Protein AF-A0A1F7JIS4-F1 (afdb_monomer_lite)

Structure (mmCIF, N/CA/C/O backbone):
data_AF-A0A1F7JIS4-F1
#
_entry.id   AF-A0A1F7JIS4-F1
#
loop_
_atom_site.group_PDB
_atom_site.id
_atom_site.type_symbol
_atom_site.label_atom_id
_atom_site.label_alt_id
_atom_site.label_comp_id
_atom_site.label_asym_id
_atom_site.label_entity_id
_atom_site.label_seq_id
_atom_site.pdbx_PDB_ins_code
_atom_site.Cartn_x
_atom_site.Cartn_y
_atom_site.Cartn_z
_atom_site.occupancy
_atom_site.B_iso_or_equiv
_atom_site.auth_seq_id
_atom_site.auth_comp_id
_atom_site.auth_asym_id
_atom_site.auth_atom_id
_atom_site.pdbx_PDB_model_num
ATOM 1 N N . MET A 1 1 ? -22.274 -1.724 22.042 1.00 68.88 1 MET A N 1
ATOM 2 C CA . MET A 1 1 ? -21.006 -2.374 22.466 1.00 68.88 1 MET A CA 1
ATOM 3 C C . MET A 1 1 ? -20.467 -3.324 21.396 1.00 68.88 1 MET A C 1
ATOM 5 O O . MET A 1 1 ? -19.313 -3.177 21.017 1.00 68.88 1 MET A O 1
ATOM 9 N N . LEU A 1 2 ? -21.298 -4.232 20.858 1.00 80.56 2 LEU A N 1
ATOM 10 C CA . LEU A 1 2 ? -20.911 -5.176 19.796 1.00 80.56 2 LEU A CA 1
ATOM 11 C C . LEU A 1 2 ? -20.424 -4.477 18.511 1.00 80.56 2 LEU A C 1
ATOM 13 O O . LEU A 1 2 ? -19.355 -4.798 18.014 1.00 80.56 2 LEU A O 1
ATOM 17 N N . GLN A 1 3 ? -21.144 -3.447 18.047 1.00 85.31 3 GLN A N 1
ATOM 18 C CA . GLN A 1 3 ? -20.773 -2.669 16.854 1.00 85.31 3 GLN A CA 1
ATOM 19 C C . GLN A 1 3 ? -19.375 -2.039 16.955 1.00 85.31 3 GLN A C 1
ATOM 21 O O . GLN A 1 3 ? -18.589 -2.154 16.024 1.00 85.31 3 GLN A O 1
ATOM 26 N N . LYS A 1 4 ? -19.023 -1.443 18.105 1.00 91.12 4 LYS A N 1
ATOM 27 C CA . LYS A 1 4 ? -17.682 -0.869 18.323 1.00 91.12 4 LYS A CA 1
ATOM 28 C C . LYS A 1 4 ? -16.586 -1.938 18.233 1.00 91.12 4 LYS A C 1
ATOM 30 O O . LYS A 1 4 ? -15.546 -1.691 17.641 1.00 91.12 4 LYS A O 1
ATOM 35 N N . ARG A 1 5 ? -16.845 -3.133 18.777 1.00 89.19 5 ARG A N 1
ATOM 36 C CA . ARG A 1 5 ? -15.917 -4.276 18.716 1.00 89.19 5 ARG A CA 1
ATOM 37 C C . ARG A 1 5 ? -15.784 -4.840 17.300 1.00 89.19 5 ARG A C 1
ATOM 39 O O . ARG A 1 5 ? -14.693 -5.238 16.921 1.00 89.19 5 ARG A O 1
ATOM 46 N N . MET A 1 6 ? -16.868 -4.861 16.524 1.00 95.50 6 MET A N 1
ATOM 47 C CA . MET A 1 6 ? -16.830 -5.290 15.122 1.00 95.50 6 MET A CA 1
ATOM 48 C C . MET A 1 6 ? -16.046 -4.308 14.254 1.00 95.50 6 MET A C 1
ATOM 50 O O . MET A 1 6 ? -15.206 -4.742 13.478 1.00 95.50 6 MET A O 1
ATOM 54 N N . ILE A 1 7 ? -16.279 -3.001 14.416 1.00 93.50 7 ILE A N 1
ATOM 55 C CA . ILE A 1 7 ? -15.525 -1.962 13.701 1.00 93.50 7 ILE A CA 1
ATOM 56 C C . ILE A 1 7 ? -14.031 -2.085 14.022 1.00 93.50 7 ILE A C 1
ATOM 58 O O . ILE A 1 7 ? -13.216 -2.138 13.107 1.00 93.50 7 ILE A O 1
ATOM 62 N N . ASP A 1 8 ? -13.675 -2.215 15.303 1.00 92.81 8 ASP A N 1
ATOM 63 C CA . ASP A 1 8 ? -12.288 -2.430 15.736 1.00 92.81 8 ASP A CA 1
ATOM 64 C C . ASP A 1 8 ? -11.667 -3.695 15.117 1.00 92.81 8 ASP A C 1
ATOM 66 O O . ASP A 1 8 ? -10.551 -3.650 14.602 1.00 92.81 8 ASP A O 1
ATOM 70 N N . ALA A 1 9 ? -12.402 -4.811 15.099 1.00 94.56 9 ALA A N 1
ATOM 71 C CA . ALA A 1 9 ? -11.942 -6.044 14.469 1.00 94.56 9 ALA A CA 1
ATOM 72 C C . ALA A 1 9 ? -11.701 -5.865 12.962 1.00 94.56 9 ALA A C 1
ATOM 74 O O . ALA A 1 9 ? -10.651 -6.265 12.472 1.00 94.56 9 ALA A O 1
ATOM 75 N N . VAL A 1 10 ? -12.622 -5.211 12.245 1.00 95.31 10 VAL A N 1
ATOM 76 C CA . VAL A 1 10 ? -12.476 -4.926 10.808 1.00 95.31 10 VAL A CA 1
ATOM 77 C C . VAL A 1 10 ? -11.239 -4.070 10.546 1.00 95.31 10 VAL A C 1
ATOM 79 O O . VAL A 1 10 ? -10.425 -4.438 9.702 1.00 95.31 10 VAL A O 1
ATOM 82 N N . PHE A 1 11 ? -11.037 -2.985 11.299 1.00 93.75 11 PHE A N 1
ATOM 83 C CA . PHE A 1 11 ? -9.848 -2.139 11.152 1.00 93.75 11 PHE A CA 1
ATOM 84 C C . PHE A 1 11 ? -8.553 -2.917 11.395 1.00 93.75 11 PHE A C 1
ATOM 86 O O . PHE A 1 11 ? -7.614 -2.817 10.606 1.00 93.75 11 PHE A O 1
ATOM 93 N N . LYS A 1 12 ? -8.500 -3.738 12.448 1.00 92.62 12 LYS A N 1
ATOM 94 C CA . LYS A 1 12 ? -7.333 -4.586 12.734 1.00 92.62 12 LYS A CA 1
ATOM 95 C C . LYS A 1 12 ? -7.076 -5.593 11.619 1.00 92.62 12 LYS A C 1
ATOM 97 O O . LYS A 1 12 ? -5.931 -5.757 11.206 1.00 92.62 12 LYS A O 1
ATOM 102 N N . THR A 1 13 ? -8.123 -6.226 11.096 1.00 96.25 13 THR A N 1
ATOM 103 C CA . THR A 1 13 ? -8.013 -7.143 9.957 1.00 96.25 13 THR A CA 1
ATOM 104 C C . THR A 1 13 ? -7.495 -6.428 8.711 1.00 96.25 13 THR A C 1
ATOM 106 O O . THR A 1 13 ? -6.604 -6.959 8.053 1.00 96.25 13 THR A O 1
ATOM 109 N N . MET A 1 14 ? -7.981 -5.219 8.414 1.00 94.56 14 MET A N 1
ATOM 110 C CA . MET A 1 14 ? -7.490 -4.413 7.290 1.00 94.56 14 MET A CA 1
ATOM 111 C C . MET A 1 14 ? -6.000 -4.092 7.434 1.00 94.56 14 MET A C 1
ATOM 113 O O . MET A 1 14 ? -5.251 -4.268 6.477 1.00 94.56 14 MET A O 1
ATOM 117 N N . ILE A 1 15 ? -5.551 -3.684 8.626 1.00 93.38 15 ILE A N 1
ATOM 118 C CA . ILE A 1 15 ? -4.136 -3.378 8.885 1.00 93.38 15 ILE A CA 1
ATOM 119 C C . ILE A 1 15 ? -3.267 -4.627 8.700 1.00 93.38 15 ILE A C 1
ATOM 121 O O . ILE A 1 15 ? -2.281 -4.573 7.971 1.00 93.38 15 ILE A O 1
ATOM 125 N N . ILE A 1 16 ? -3.648 -5.761 9.300 1.00 96.56 16 ILE A N 1
ATOM 126 C CA . ILE A 1 16 ? -2.898 -7.023 9.174 1.00 96.56 16 ILE A CA 1
ATOM 127 C C . ILE A 1 16 ? -2.826 -7.463 7.708 1.00 96.56 16 ILE A C 1
ATOM 129 O O . ILE A 1 16 ? -1.755 -7.825 7.222 1.00 96.56 16 ILE A O 1
ATOM 133 N N . SER A 1 17 ? -3.951 -7.405 6.992 1.00 95.00 17 SER A N 1
ATOM 134 C CA . SER A 1 17 ? -4.016 -7.758 5.574 1.00 95.00 17 SER A CA 1
ATOM 135 C C . SER A 1 17 ? -3.114 -6.860 4.726 1.00 95.00 17 SER A C 1
ATOM 137 O O . SER A 1 17 ? -2.321 -7.380 3.941 1.00 95.00 17 SER A O 1
ATOM 139 N N . ALA A 1 18 ? -3.161 -5.541 4.935 1.00 92.00 18 ALA A N 1
ATOM 140 C CA . ALA A 1 18 ? -2.303 -4.591 4.237 1.00 92.00 18 ALA A CA 1
ATOM 141 C C . ALA A 1 18 ? -0.816 -4.847 4.530 1.00 92.00 18 ALA A C 1
ATOM 143 O O . ALA A 1 18 ? -0.009 -4.882 3.606 1.00 92.00 18 ALA A O 1
ATOM 144 N N . SER A 1 19 ? -0.442 -5.103 5.789 1.00 93.88 19 SER A N 1
ATOM 145 C CA . SER A 1 19 ? 0.944 -5.426 6.153 1.00 93.88 19 SER A CA 1
ATOM 146 C C . SER A 1 19 ? 1.446 -6.699 5.469 1.00 93.88 19 SER A C 1
ATOM 148 O O . SER A 1 19 ? 2.534 -6.692 4.896 1.00 93.88 19 SER A O 1
ATOM 150 N N . ILE A 1 20 ? 0.656 -7.777 5.483 1.00 96.88 20 ILE A N 1
ATOM 151 C CA . ILE A 1 20 ? 1.006 -9.032 4.797 1.00 96.88 20 ILE A CA 1
ATOM 152 C C . ILE A 1 20 ? 1.151 -8.793 3.293 1.00 96.88 20 ILE A C 1
ATOM 154 O O . ILE A 1 20 ? 2.111 -9.266 2.688 1.00 96.88 20 ILE A O 1
ATOM 158 N N . HIS A 1 21 ? 0.234 -8.034 2.694 1.00 94.25 21 HIS A N 1
ATOM 159 C CA . HIS A 1 21 ? 0.285 -7.714 1.273 1.00 94.25 21 HIS A CA 1
ATOM 160 C C . HIS A 1 21 ? 1.573 -6.965 0.901 1.00 94.25 21 HIS A C 1
ATOM 162 O O . HIS A 1 21 ? 2.262 -7.379 -0.027 1.00 94.25 21 HIS A O 1
ATOM 168 N N . ILE A 1 22 ? 1.974 -5.947 1.674 1.00 92.44 22 ILE A N 1
ATOM 169 C CA . ILE A 1 22 ? 3.249 -5.238 1.461 1.00 92.44 22 ILE A CA 1
ATOM 170 C C . ILE A 1 22 ? 4.454 -6.185 1.553 1.00 92.44 22 ILE A C 1
ATOM 172 O O . ILE A 1 22 ? 5.366 -6.090 0.733 1.00 92.44 22 ILE A O 1
ATOM 176 N N . VAL A 1 23 ? 4.461 -7.134 2.497 1.00 95.44 23 VAL A N 1
ATOM 177 C CA . VAL A 1 23 ? 5.532 -8.143 2.590 1.00 95.44 23 VAL A CA 1
ATOM 178 C C . VAL A 1 23 ? 5.571 -9.025 1.340 1.00 95.44 23 VAL A C 1
ATOM 180 O O . VAL A 1 23 ? 6.649 -9.266 0.798 1.00 95.44 23 VAL A O 1
AT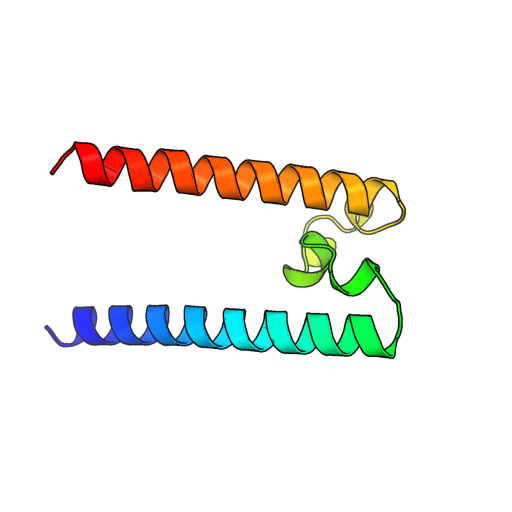OM 183 N N . ILE A 1 24 ? 4.415 -9.475 0.846 1.00 95.69 24 ILE A N 1
ATOM 184 C CA . ILE A 1 24 ? 4.322 -10.274 -0.385 1.00 95.69 24 ILE A CA 1
ATOM 185 C C . ILE A 1 24 ? 4.864 -9.486 -1.582 1.00 95.69 24 ILE A C 1
ATOM 187 O O . ILE A 1 24 ? 5.673 -10.021 -2.342 1.00 95.69 24 ILE A O 1
ATOM 191 N N . LEU A 1 25 ? 4.472 -8.219 -1.734 1.00 93.00 25 LEU A N 1
ATOM 192 C CA . LEU A 1 25 ? 4.956 -7.352 -2.811 1.00 93.00 25 LEU A CA 1
ATOM 193 C C . LEU A 1 25 ? 6.470 -7.141 -2.731 1.00 93.00 25 LEU A C 1
ATOM 195 O O . LEU A 1 25 ? 7.147 -7.199 -3.755 1.00 93.00 25 LEU A O 1
ATOM 199 N N . LEU A 1 26 ? 7.019 -6.968 -1.525 1.00 92.81 26 LEU A N 1
ATOM 200 C CA . LEU A 1 26 ? 8.460 -6.841 -1.318 1.00 92.81 26 LEU A CA 1
ATOM 201 C C . LEU A 1 26 ? 9.205 -8.123 -1.716 1.00 92.81 26 LEU A C 1
ATOM 203 O O . LEU A 1 26 ? 10.212 -8.056 -2.418 1.00 92.81 26 LEU A O 1
ATOM 207 N N . LEU A 1 27 ? 8.705 -9.296 -1.319 1.00 95.44 27 LEU A N 1
ATOM 208 C CA . LEU A 1 27 ? 9.284 -10.583 -1.721 1.00 95.44 27 LEU A CA 1
ATOM 209 C C . LEU A 1 27 ? 9.204 -10.789 -3.240 1.00 95.44 27 LEU A C 1
ATOM 211 O O . LEU A 1 27 ? 10.167 -11.247 -3.859 1.00 95.44 27 LEU A O 1
ATOM 215 N N . HIS A 1 28 ? 8.083 -10.413 -3.855 1.00 94.19 28 HIS A N 1
ATOM 216 C CA . HIS A 1 28 ? 7.902 -10.484 -5.302 1.00 94.19 28 HIS A CA 1
ATOM 217 C C . HIS A 1 28 ? 8.862 -9.539 -6.039 1.00 94.19 28 HIS A C 1
ATOM 219 O O . HIS A 1 28 ? 9.513 -9.950 -7.002 1.00 94.19 28 HIS A O 1
ATOM 225 N N . PHE A 1 29 ? 9.034 -8.314 -5.537 1.00 92.50 29 PHE A N 1
ATOM 226 C CA . PHE A 1 29 ? 10.033 -7.364 -6.020 1.00 92.50 29 PHE A CA 1
ATOM 227 C C . PHE A 1 29 ? 11.449 -7.947 -5.950 1.00 92.50 29 PHE A C 1
ATOM 229 O O . PHE A 1 29 ? 12.173 -7.908 -6.942 1.00 92.50 29 PHE A O 1
ATOM 236 N N . LEU A 1 30 ? 11.840 -8.551 -4.824 1.00 94.31 30 LEU A N 1
ATOM 237 C CA . LEU A 1 30 ? 13.163 -9.171 -4.678 1.00 94.31 30 LEU A CA 1
ATOM 238 C C . LEU A 1 30 ? 13.375 -10.335 -5.657 1.00 94.31 30 LEU A C 1
ATOM 240 O O . LEU A 1 30 ? 14.487 -10.530 -6.148 1.00 94.31 30 LEU A O 1
ATOM 244 N N . SER A 1 31 ? 12.316 -11.085 -5.972 1.00 95.94 31 SER A N 1
ATOM 245 C CA . SER A 1 31 ? 12.368 -12.204 -6.917 1.00 95.94 31 SER A CA 1
ATOM 246 C C . SER A 1 31 ? 12.451 -11.750 -8.379 1.00 95.94 31 SER A C 1
ATOM 248 O O . SER A 1 31 ? 13.252 -12.283 -9.146 1.00 95.94 31 SER A O 1
ATOM 250 N N . LYS A 1 32 ? 11.632 -10.772 -8.779 1.00 93.25 32 LYS A N 1
ATOM 251 C CA . LYS A 1 32 ? 11.470 -10.358 -10.185 1.00 93.25 32 LYS A CA 1
ATOM 252 C C . LYS A 1 32 ? 12.275 -9.119 -10.569 1.00 93.25 32 LYS A C 1
ATOM 254 O O . LYS A 1 32 ? 12.405 -8.841 -11.756 1.00 93.25 32 LYS A O 1
ATOM 259 N N . ARG A 1 33 ? 12.826 -8.397 -9.586 1.00 89.25 33 ARG A N 1
ATOM 260 C CA . ARG A 1 33 ? 13.505 -7.094 -9.735 1.00 89.25 33 ARG A CA 1
ATOM 261 C C . ARG A 1 33 ? 12.670 -6.045 -10.468 1.00 89.25 33 ARG A C 1
ATOM 263 O O . ARG A 1 33 ? 13.211 -5.115 -11.059 1.00 89.25 33 ARG A O 1
ATOM 270 N N . ASP A 1 34 ? 11.356 -6.194 -10.416 1.00 86.12 34 ASP A N 1
ATOM 271 C CA . ASP A 1 34 ? 10.427 -5.297 -11.075 1.00 86.12 34 ASP A CA 1
ATOM 272 C C . ASP A 1 34 ? 9.919 -4.259 -10.065 1.00 86.12 34 ASP A C 1
ATOM 274 O O . ASP A 1 34 ? 9.095 -4.530 -9.193 1.00 86.12 34 ASP A O 1
ATOM 278 N N . VAL A 1 35 ? 10.483 -3.055 -10.165 1.00 84.88 35 VAL A N 1
ATOM 279 C CA . VAL A 1 35 ? 10.176 -1.911 -9.294 1.00 84.88 35 VAL A CA 1
ATOM 280 C C . VAL A 1 35 ? 8.738 -1.410 -9.451 1.00 84.88 35 VAL A C 1
ATOM 282 O O . VAL A 1 35 ? 8.247 -0.713 -8.564 1.00 84.88 35 VAL A O 1
ATOM 285 N N . SER A 1 36 ? 8.049 -1.757 -10.546 1.00 84.44 36 SER A N 1
ATOM 286 C CA . SER A 1 36 ? 6.679 -1.299 -10.802 1.00 84.44 36 SER A CA 1
ATOM 287 C C . SER A 1 36 ? 5.678 -1.853 -9.785 1.00 84.44 36 SER A C 1
ATOM 289 O O . SER A 1 36 ? 4.691 -1.194 -9.477 1.00 84.44 36 SER A O 1
ATOM 291 N N . ILE A 1 37 ? 5.968 -3.008 -9.184 1.00 86.12 37 ILE A N 1
ATOM 292 C CA . ILE A 1 37 ? 5.133 -3.640 -8.150 1.00 86.12 37 ILE A CA 1
ATOM 293 C C . ILE A 1 37 ? 5.115 -2.831 -6.844 1.00 86.12 37 ILE A C 1
ATOM 295 O O . ILE A 1 37 ? 4.161 -2.919 -6.077 1.00 86.12 37 ILE A O 1
ATOM 299 N N . LEU A 1 38 ? 6.151 -2.025 -6.584 1.00 87.12 38 LEU A N 1
ATOM 300 C CA . LEU A 1 38 ? 6.225 -1.153 -5.405 1.00 87.12 38 LEU A CA 1
ATOM 301 C C . LEU A 1 38 ? 5.616 0.234 -5.646 1.00 87.12 38 LEU A C 1
ATOM 303 O O . LEU A 1 38 ? 5.608 1.070 -4.742 1.00 87.12 38 LEU A O 1
ATOM 307 N N . ASN A 1 39 ? 5.118 0.499 -6.854 1.00 87.62 39 ASN A N 1
ATOM 308 C CA . ASN A 1 39 ? 4.427 1.741 -7.152 1.00 87.62 39 ASN A CA 1
ATOM 309 C C . ASN A 1 39 ? 3.085 1.776 -6.403 1.00 87.62 39 ASN A C 1
ATOM 311 O O . ASN A 1 39 ? 2.217 0.933 -6.615 1.00 87.62 39 ASN A O 1
ATOM 315 N N . VAL A 1 40 ? 2.898 2.790 -5.559 1.00 86.56 40 VAL A N 1
ATOM 316 C CA . VAL A 1 40 ? 1.694 2.958 -4.729 1.00 86.56 40 VAL A CA 1
ATOM 317 C C . VAL A 1 40 ? 0.410 3.076 -5.555 1.00 86.56 40 VAL A C 1
ATOM 319 O O . VAL A 1 40 ? -0.638 2.616 -5.112 1.00 86.56 40 VAL A O 1
ATOM 322 N N . PHE A 1 41 ? 0.469 3.641 -6.761 1.00 87.44 41 PHE A N 1
ATOM 323 C CA . PHE A 1 41 ? -0.693 3.729 -7.648 1.00 87.44 41 PHE A CA 1
ATOM 324 C C . PHE A 1 41 ? -1.119 2.358 -8.162 1.00 87.44 41 PHE A C 1
ATOM 326 O O . PHE A 1 41 ? -2.315 2.088 -8.204 1.00 87.44 41 PHE A O 1
ATOM 333 N N . ASN A 1 42 ? -0.154 1.478 -8.439 1.00 85.38 42 ASN A N 1
ATOM 334 C CA . ASN A 1 42 ? -0.427 0.094 -8.818 1.00 85.38 42 ASN A CA 1
ATOM 335 C C . ASN A 1 42 ? -0.972 -0.702 -7.623 1.00 85.38 42 ASN A C 1
ATOM 337 O O . ASN A 1 42 ? -1.901 -1.479 -7.774 1.00 85.38 42 ASN A O 1
ATOM 341 N N . ILE A 1 43 ? -0.443 -0.476 -6.413 1.00 88.69 43 ILE A N 1
ATOM 342 C CA . IL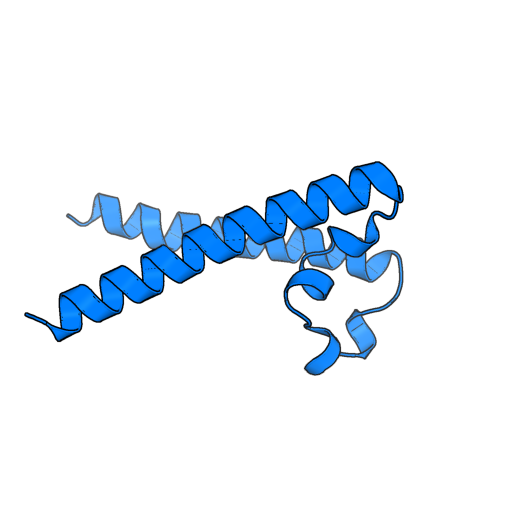E A 1 43 ? -0.925 -1.143 -5.187 1.00 88.69 43 ILE A CA 1
ATOM 343 C C . ILE A 1 43 ? -2.384 -0.777 -4.880 1.00 88.69 43 ILE A C 1
ATOM 345 O O . ILE A 1 43 ? -3.132 -1.594 -4.349 1.00 88.69 43 ILE A O 1
ATOM 349 N N . TYR A 1 44 ? -2.788 0.455 -5.188 1.00 86.94 44 TYR A N 1
ATOM 350 C CA . TYR A 1 44 ? -4.156 0.934 -4.995 1.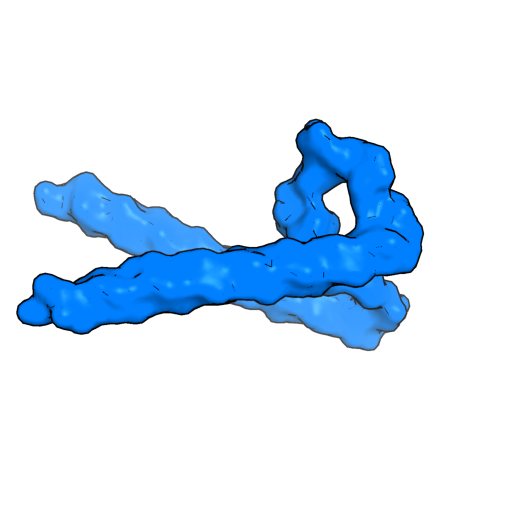00 86.94 44 TYR A CA 1
ATOM 351 C C . TYR A 1 44 ? -5.048 0.784 -6.232 1.00 86.94 44 TYR A C 1
ATOM 353 O O . TYR A 1 44 ? -6.173 1.284 -6.203 1.00 86.94 44 TYR A O 1
ATOM 361 N N . ASP A 1 45 ? -4.566 0.128 -7.294 1.00 86.56 45 ASP A N 1
ATOM 362 C CA . ASP A 1 45 ? -5.264 -0.016 -8.577 1.00 86.56 45 ASP A CA 1
ATOM 363 C C . ASP A 1 45 ? -5.862 1.316 -9.077 1.00 86.56 45 ASP A C 1
ATOM 365 O O . ASP A 1 45 ? -6.987 1.380 -9.583 1.00 86.56 45 ASP A O 1
ATOM 369 N N . LEU A 1 46 ? -5.120 2.425 -8.935 1.00 82.94 46 LEU A N 1
ATOM 370 C CA . LEU A 1 46 ? -5.600 3.747 -9.360 1.00 82.94 46 LEU A CA 1
ATOM 371 C C . LEU A 1 46 ? -5.810 3.839 -10.871 1.00 82.94 46 LEU A C 1
ATOM 373 O O . LEU A 1 46 ? -6.528 4.728 -11.324 1.00 82.94 46 LEU A O 1
ATOM 377 N N . ASP A 1 47 ? -5.268 2.894 -11.630 1.00 80.31 47 ASP A N 1
ATOM 378 C CA . ASP A 1 47 ? -5.507 2.708 -13.059 1.00 80.31 47 ASP A CA 1
ATOM 379 C C . ASP A 1 47 ? -7.001 2.537 -13.377 1.00 80.31 47 ASP A C 1
ATOM 381 O O . ASP A 1 47 ? -7.452 2.949 -14.447 1.00 80.31 47 ASP A O 1
ATOM 385 N N . LEU A 1 48 ? -7.793 2.010 -12.431 1.00 81.50 48 LEU A N 1
ATOM 386 C CA . LEU A 1 48 ? -9.254 1.909 -12.547 1.00 81.50 48 LEU A CA 1
ATOM 387 C C . LEU A 1 48 ? -9.939 3.280 -12.636 1.00 81.50 48 LEU A C 1
ATOM 389 O O . LEU A 1 48 ? -11.018 3.393 -13.216 1.00 81.50 48 LEU A O 1
ATOM 393 N N . PHE A 1 49 ? -9.327 4.317 -12.065 1.00 83.81 49 PHE A N 1
ATOM 394 C CA . PHE A 1 49 ? -9.877 5.673 -12.013 1.00 83.81 49 PHE A CA 1
ATOM 395 C C . PHE A 1 49 ? -9.117 6.647 -12.921 1.00 83.81 49 PHE A C 1
ATOM 397 O O . PHE A 1 49 ? -9.713 7.565 -13.483 1.00 83.81 49 PHE A O 1
ATOM 404 N N . PHE A 1 50 ? -7.809 6.442 -13.087 1.00 81.25 50 PHE A N 1
ATOM 405 C CA . PHE A 1 50 ? -6.893 7.329 -13.798 1.00 81.25 50 PHE A CA 1
ATOM 406 C C . PHE A 1 50 ? -5.951 6.535 -14.723 1.00 81.25 50 PHE A C 1
ATOM 408 O O . PHE A 1 50 ? -4.732 6.545 -14.525 1.00 81.25 50 PHE A O 1
ATOM 415 N N . PRO A 1 51 ? -6.479 5.889 -15.781 1.00 74.75 51 PRO A N 1
ATOM 416 C CA . PRO A 1 51 ? -5.709 4.994 -16.655 1.00 74.75 51 PRO A CA 1
ATOM 417 C C . PRO A 1 51 ? -4.534 5.686 -17.365 1.00 74.75 51 PRO A C 1
ATOM 419 O O . PRO A 1 51 ? -3.569 5.045 -17.767 1.00 74.75 51 PRO A O 1
ATOM 422 N N . THR A 1 52 ? -4.583 7.011 -17.509 1.00 72.44 52 THR A N 1
ATOM 423 C CA . THR A 1 52 ? -3.534 7.812 -18.154 1.00 72.44 52 THR A CA 1
ATOM 424 C C . THR A 1 52 ? -2.315 8.057 -17.260 1.00 72.44 52 THR A C 1
ATOM 426 O O . THR A 1 52 ? -1.240 8.352 -17.775 1.00 72.44 52 THR A O 1
ATOM 429 N N . ILE A 1 53 ? -2.466 7.955 -15.933 1.00 67.25 53 ILE A N 1
ATOM 430 C CA . ILE A 1 53 ? -1.389 8.203 -14.953 1.00 67.25 53 ILE A CA 1
ATOM 431 C C . ILE A 1 53 ? -0.562 6.922 -14.714 1.00 67.25 53 ILE A C 1
ATOM 433 O O 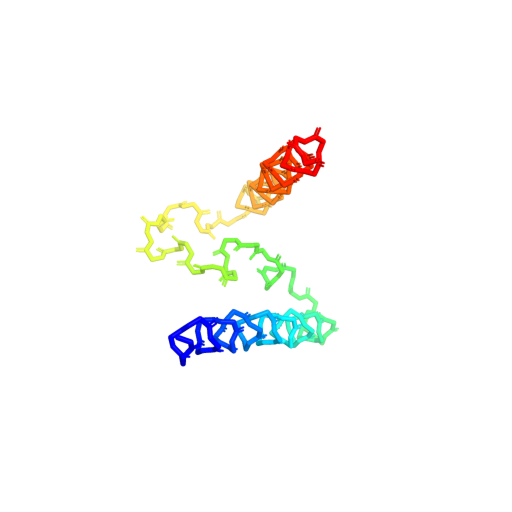. ILE A 1 53 ? 0.559 6.986 -14.218 1.00 67.25 53 ILE A O 1
ATOM 437 N N . ALA A 1 54 ? -1.076 5.772 -15.156 1.00 60.78 54 ALA A N 1
ATOM 438 C CA . ALA A 1 54 ? -0.552 4.427 -14.927 1.00 60.78 54 ALA A CA 1
ATOM 439 C C . ALA A 1 54 ? 0.803 4.106 -15.588 1.00 60.78 54 ALA A C 1
ATOM 441 O O . ALA A 1 54 ? 1.459 3.129 -15.225 1.00 60.78 54 ALA A O 1
ATOM 442 N N . VAL A 1 55 ? 1.260 4.884 -16.576 1.00 66.62 55 VAL A N 1
ATOM 443 C CA . VAL A 1 55 ? 2.306 4.405 -17.500 1.00 66.62 55 VAL A CA 1
ATOM 444 C C . VAL A 1 55 ? 3.609 5.207 -17.403 1.00 66.62 55 VAL A C 1
ATOM 446 O O . VAL A 1 55 ? 3.634 6.428 -17.541 1.00 66.62 55 VAL A O 1
ATOM 449 N N . GLY A 1 56 ? 4.730 4.495 -17.234 1.00 71.94 56 GLY A N 1
ATOM 450 C CA . GLY A 1 56 ? 6.090 5.021 -17.412 1.00 71.94 56 GLY A CA 1
ATOM 451 C C . GLY A 1 56 ? 6.779 5.573 -16.155 1.00 71.94 56 GLY A C 1
ATOM 452 O O . GLY A 1 56 ? 6.292 5.468 -15.035 1.00 71.94 56 GLY A O 1
ATOM 453 N N . VAL A 1 57 ? 7.961 6.173 -16.342 1.00 73.44 57 VAL A N 1
ATOM 454 C CA . VAL A 1 57 ? 8.818 6.698 -15.252 1.00 73.44 57 VAL A CA 1
ATOM 455 C C . VAL A 1 57 ? 8.153 7.850 -14.486 1.00 73.44 57 VAL A C 1
ATOM 457 O O . VAL A 1 57 ? 8.373 8.013 -13.287 1.00 73.44 57 VAL A O 1
ATOM 460 N N . GLN A 1 58 ? 7.300 8.626 -15.160 1.00 74.94 58 GLN A N 1
ATOM 461 C CA . GLN A 1 58 ? 6.535 9.712 -14.542 1.00 74.94 58 GLN A CA 1
ATOM 462 C C . GLN A 1 58 ? 5.564 9.188 -13.475 1.00 74.94 58 GLN A C 1
ATOM 464 O O . GLN A 1 58 ? 5.474 9.789 -12.405 1.00 74.94 58 GLN A O 1
ATOM 469 N N . ASN A 1 59 ? 4.921 8.037 -13.721 1.00 81.50 59 ASN A N 1
ATOM 470 C CA . ASN A 1 59 ? 4.062 7.360 -12.746 1.00 81.50 59 ASN A CA 1
ATOM 471 C C . ASN A 1 59 ? 4.837 7.082 -11.447 1.00 81.50 59 ASN A C 1
ATOM 473 O O . ASN A 1 59 ? 4.393 7.426 -10.356 1.00 81.50 59 ASN A O 1
ATOM 477 N N . PHE A 1 60 ? 6.054 6.544 -11.561 1.00 80.56 60 PHE A N 1
ATOM 478 C CA . PHE A 1 60 ? 6.861 6.210 -10.390 1.00 80.56 60 PHE A CA 1
ATOM 479 C C . PHE A 1 60 ? 7.161 7.436 -9.512 1.00 80.56 60 PHE A C 1
ATOM 481 O O . PHE A 1 60 ? 6.967 7.388 -8.298 1.00 80.56 60 PHE A O 1
ATOM 488 N N . ILE A 1 61 ? 7.555 8.560 -10.120 1.00 84.25 61 ILE A N 1
ATOM 489 C CA . ILE A 1 61 ? 7.826 9.811 -9.392 1.00 84.25 61 ILE A CA 1
ATOM 490 C C . ILE A 1 61 ? 6.552 10.335 -8.716 1.00 84.25 61 ILE A C 1
ATOM 492 O O . ILE A 1 61 ? 6.582 10.688 -7.536 1.00 84.25 61 ILE A O 1
ATOM 496 N N . LEU A 1 62 ? 5.426 10.352 -9.434 1.00 85.62 62 LEU A N 1
ATOM 497 C CA . LEU A 1 62 ? 4.141 10.793 -8.886 1.00 85.62 62 LEU A CA 1
ATOM 498 C C . LEU A 1 62 ? 3.669 9.899 -7.734 1.00 85.62 62 LEU A C 1
ATOM 500 O O . LEU A 1 62 ? 3.150 10.418 -6.747 1.00 85.62 62 LEU A O 1
ATOM 504 N N . SER A 1 63 ? 3.911 8.588 -7.812 1.00 87.12 63 SER A N 1
ATOM 505 C CA . SER A 1 63 ? 3.561 7.638 -6.751 1.00 87.12 63 SER A CA 1
ATOM 506 C C . SER A 1 63 ? 4.316 7.918 -5.449 1.00 87.12 63 SER A C 1
ATOM 508 O O . SER A 1 63 ? 3.726 7.887 -4.369 1.00 87.12 63 SER A O 1
ATOM 510 N N . ILE A 1 64 ? 5.601 8.283 -5.543 1.00 87.12 64 ILE A N 1
ATOM 511 C CA . ILE A 1 64 ? 6.421 8.666 -4.388 1.00 87.12 64 ILE A CA 1
ATOM 512 C C . ILE A 1 64 ? 5.918 9.985 -3.799 1.00 87.12 64 ILE A C 1
ATOM 514 O O . ILE A 1 64 ? 5.747 10.088 -2.585 1.00 87.12 64 ILE A O 1
ATOM 518 N N . ILE A 1 65 ? 5.651 10.986 -4.644 1.00 89.50 65 ILE A N 1
ATOM 519 C CA . ILE A 1 65 ? 5.109 12.277 -4.194 1.00 89.50 65 ILE A CA 1
ATOM 520 C C . ILE A 1 65 ? 3.778 12.063 -3.470 1.00 89.50 65 ILE A C 1
ATOM 522 O O . ILE A 1 65 ? 3.575 12.601 -2.383 1.00 89.50 65 ILE A O 1
ATOM 526 N N . PHE A 1 66 ? 2.890 11.242 -4.028 1.00 89.38 66 PHE A N 1
ATOM 527 C CA . PHE A 1 66 ? 1.617 10.910 -3.403 1.00 89.38 66 PHE A CA 1
ATOM 528 C C . PHE A 1 66 ? 1.795 10.205 -2.058 1.00 89.38 66 PHE A C 1
ATOM 530 O O . PHE A 1 66 ? 1.136 10.581 -1.092 1.00 89.38 66 PHE A O 1
ATOM 537 N N . LEU A 1 67 ? 2.712 9.238 -1.959 1.00 89.31 67 LEU A N 1
ATOM 538 C CA . LEU A 1 67 ? 3.014 8.563 -0.696 1.00 89.31 67 LEU A CA 1
ATOM 539 C C . LEU A 1 67 ? 3.498 9.550 0.374 1.00 89.31 67 LEU A C 1
ATOM 541 O O . LEU A 1 67 ? 3.056 9.479 1.520 1.00 89.31 67 LEU A O 1
ATOM 545 N N . ILE A 1 68 ? 4.365 10.497 0.002 1.00 91.75 68 ILE A N 1
ATOM 546 C CA . ILE A 1 68 ? 4.843 11.553 0.904 1.00 91.75 68 ILE A CA 1
ATOM 547 C C . ILE A 1 68 ? 3.677 12.437 1.354 1.00 91.75 68 ILE A C 1
ATOM 549 O O . ILE A 1 68 ? 3.534 12.697 2.547 1.00 91.75 68 ILE A O 1
ATOM 553 N N . LEU A 1 69 ? 2.819 12.875 0.430 1.00 92.19 69 LEU A N 1
ATOM 554 C CA . LEU A 1 69 ? 1.646 13.690 0.758 1.00 92.19 69 LEU A CA 1
ATOM 555 C C . LEU A 1 69 ? 0.668 12.945 1.670 1.00 92.19 69 LEU A C 1
ATOM 557 O O . LEU A 1 69 ? 0.143 13.537 2.615 1.00 92.19 69 LEU A O 1
ATOM 561 N N . LEU A 1 70 ? 0.449 11.653 1.425 1.00 88.75 70 LEU A N 1
ATOM 562 C CA . LEU A 1 70 ? -0.391 10.799 2.259 1.00 88.75 70 LEU A CA 1
ATOM 563 C C . LEU A 1 70 ? 0.198 10.669 3.667 1.00 88.75 70 LEU A C 1
ATOM 565 O O . LEU A 1 70 ? -0.512 10.884 4.648 1.00 88.75 70 LEU A O 1
ATOM 569 N N . TYR A 1 71 ? 1.501 10.395 3.772 1.00 90.44 71 TYR A N 1
ATOM 570 C CA . TYR A 1 71 ? 2.208 10.333 5.050 1.00 90.44 71 TYR A CA 1
ATOM 571 C C . TYR A 1 71 ? 2.108 11.653 5.820 1.00 90.44 71 TYR A C 1
ATOM 573 O O . TYR A 1 71 ? 1.731 11.645 6.989 1.00 90.44 71 TYR A O 1
ATOM 581 N N . LEU A 1 72 ? 2.378 12.790 5.172 1.00 92.69 72 LEU A N 1
ATOM 582 C CA . LEU A 1 72 ? 2.266 14.112 5.793 1.00 92.69 72 LEU A CA 1
ATOM 583 C C . LEU A 1 72 ? 0.832 14.414 6.235 1.00 92.69 72 LEU A C 1
ATOM 585 O O . LEU A 1 72 ? 0.631 14.960 7.316 1.00 92.69 72 LEU A O 1
ATOM 589 N N . SER A 1 73 ? -0.165 14.031 5.437 1.00 90.75 73 SER A N 1
ATOM 590 C CA . SER A 1 73 ? -1.579 14.216 5.780 1.00 90.75 73 SER A CA 1
ATOM 591 C C . SER A 1 73 ? -1.963 13.412 7.020 1.00 90.75 73 SER A C 1
ATOM 593 O O . SER A 1 73 ? -2.599 13.949 7.926 1.00 90.75 73 SER A O 1
ATOM 595 N N . ILE A 1 74 ? -1.528 12.150 7.098 1.00 89.38 74 ILE A N 1
ATOM 596 C CA . ILE A 1 74 ? -1.733 11.291 8.270 1.00 89.38 74 ILE A CA 1
ATOM 597 C C . ILE A 1 74 ? -0.997 11.871 9.479 1.00 89.38 74 ILE A C 1
ATOM 599 O O . ILE A 1 74 ? -1.606 12.031 10.533 1.00 89.38 74 ILE A O 1
ATOM 603 N N . LEU A 1 75 ? 0.278 12.236 9.332 1.00 89.69 75 LEU A N 1
ATOM 604 C CA . LEU A 1 75 ? 1.080 12.819 10.407 1.00 89.69 75 LEU A CA 1
ATOM 605 C C . LEU A 1 75 ? 0.405 14.076 10.964 1.00 89.69 75 LEU A C 1
ATOM 607 O O . LEU A 1 75 ? 0.135 14.159 12.154 1.00 89.69 75 LEU A O 1
ATOM 611 N N . ILE A 1 76 ? 0.045 15.032 10.108 1.00 91.19 76 ILE A N 1
ATOM 612 C CA . ILE A 1 76 ? -0.609 16.265 10.550 1.00 91.19 76 ILE A CA 1
ATOM 613 C C . ILE A 1 76 ? -1.949 15.953 11.216 1.00 91.19 76 ILE A C 1
ATOM 615 O O . ILE A 1 76 ? -2.224 16.512 12.270 1.00 91.19 76 ILE A O 1
ATOM 619 N N . PHE A 1 77 ? -2.782 15.080 10.646 1.00 86.81 77 PHE A N 1
ATOM 620 C CA . PHE A 1 77 ? -4.121 14.814 11.178 1.00 86.81 77 PHE A CA 1
ATOM 621 C C . PHE A 1 77 ? -4.093 14.066 12.517 1.00 86.81 77 PHE A C 1
ATOM 623 O O . PHE A 1 77 ? -4.788 14.453 13.458 1.00 86.81 77 PHE A O 1
ATOM 630 N N . PHE A 1 78 ? -3.270 13.023 12.627 1.00 81.56 78 PHE A N 1
ATOM 631 C CA . PHE A 1 78 ? -3.198 12.189 13.825 1.00 81.56 78 PHE A CA 1
ATOM 632 C C . PHE A 1 78 ? -2.327 12.808 14.922 1.00 81.56 78 PHE A C 1
ATOM 634 O O . PHE A 1 78 ? -2.701 12.730 16.090 1.00 81.56 78 PHE A O 1
ATOM 641 N N . THR A 1 79 ? -1.232 13.499 14.591 1.00 76.31 79 THR A N 1
ATOM 642 C CA . THR A 1 79 ? -0.404 14.174 15.605 1.00 76.31 79 THR A CA 1
ATOM 643 C C . THR A 1 79 ? -1.125 15.383 16.208 1.00 76.31 79 THR A C 1
ATOM 645 O O . THR A 1 79 ? -1.112 15.533 17.427 1.00 76.31 79 THR A O 1
ATOM 648 N N . LYS A 1 80 ? -1.887 16.171 15.425 1.00 60.50 80 LYS A N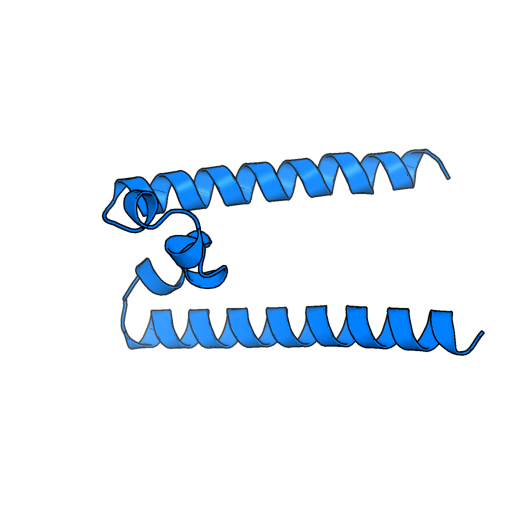 1
ATOM 649 C CA . LYS A 1 80 ? -2.749 17.235 15.998 1.00 60.50 80 LYS A CA 1
ATOM 650 C C . LYS A 1 80 ? -3.845 16.700 16.913 1.00 60.50 80 LYS A C 1
ATOM 652 O O . LYS A 1 80 ? -4.340 17.440 17.759 1.00 60.50 80 LYS A O 1
ATOM 657 N N . HIS A 1 81 ? -4.289 15.462 16.702 1.00 56.59 81 HIS A N 1
ATOM 658 C CA . HIS A 1 81 ? -5.313 14.850 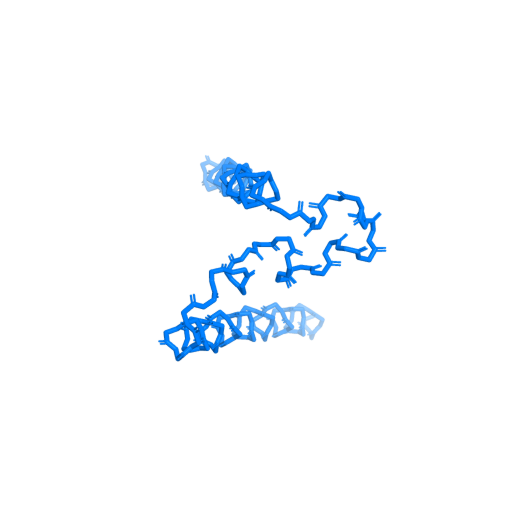17.541 1.00 56.59 81 HIS A CA 1
ATOM 659 C C . HIS A 1 81 ? -4.744 14.411 18.901 1.00 56.59 81 HIS A C 1
ATOM 661 O O . HIS A 1 81 ? -5.477 14.414 19.887 1.00 56.59 81 HIS A O 1
ATOM 667 N N . ILE A 1 82 ? -3.454 14.068 18.972 1.00 58.62 82 ILE A N 1
ATOM 668 C CA . ILE A 1 82 ? -2.776 13.689 20.222 1.00 58.62 82 ILE A CA 1
ATOM 669 C C . ILE A 1 82 ? -2.538 14.914 21.117 1.00 58.62 82 ILE A C 1
ATOM 671 O O . ILE A 1 82 ? -2.738 14.820 22.318 1.00 58.62 82 ILE A O 1
ATOM 675 N N . GLU A 1 83 ? -2.195 16.075 20.551 1.00 56.69 83 GLU A N 1
ATOM 676 C CA . GLU A 1 83 ? -1.972 17.312 21.328 1.00 56.69 83 GLU A CA 1
ATOM 677 C C . GLU A 1 83 ? -3.260 17.970 21.863 1.00 56.69 83 GLU A C 1
ATOM 679 O O . GLU A 1 83 ? -3.195 18.923 22.636 1.00 56.69 83 GLU A O 1
ATOM 684 N N . ARG A 1 84 ? -4.440 17.511 21.427 1.00 54.91 84 ARG A N 1
ATOM 685 C CA . ARG A 1 84 ? -5.747 18.061 21.835 1.00 54.91 84 ARG A CA 1
ATOM 686 C C . ARG A 1 84 ? -6.462 17.244 22.917 1.00 54.91 84 ARG A C 1
ATOM 688 O O . ARG A 1 84 ? -7.581 17.615 23.275 1.00 54.91 84 ARG A O 1
ATOM 695 N N . GLN A 1 85 ? -5.868 16.148 23.390 1.00 47.28 85 GLN A N 1
ATOM 696 C CA . GLN A 1 85 ? -6.344 15.386 24.552 1.00 47.28 85 GLN A CA 1
ATOM 697 C C . GLN A 1 85 ? -5.502 15.709 25.780 1.00 47.28 85 GLN A C 1
ATOM 699 O O . GLN A 1 85 ? -6.099 15.715 26.878 1.00 47.28 85 GLN A O 1
#

Organism: NCBI:txid1802071

Foldseek 3Di:
DVVVVVVVVVVVVVVVVVVVVVVVLVVVCVVPVDCLSVQQCVVVVVCVVCVPLSDDPNVRVVSVVVVVVVVVVCCVVVVVVVVVD

Radius of gyration: 16.43 Å; chains: 1; bounding box: 34×30×43 Å

Secondary structure (DSSP, 8-state):
-HHHHHHHHHHHHHHHHHHHHHHHHHHHHHHH--GGGG-HHHHTTGGGT-TTTSSSHHHHHHHHHHHHHHHHHHHHHHHHHHTT-

Sequence (85 aa):
MLQKRMIDAVFKTMIISASIHIVILLLHFLSKRDVSILNVFNIYDLDLFFPTIAVGVQNFILSIIFLILLYLSILIFFTKHIERQ

pLDDT: mean 85.06, std 11.1, range [47.28, 96.88]